Protein AF-A0A4R9PDL3-F1 (afdb_monomer_lite)

Foldseek 3Di:
DFLADPVGCVVCVVVVVVVVVVVVCVVVPPVVVVDPDDDDQHLPNCCVPVVQPSSPQLNDDPDPCQAACPFPHHPLLVQDDPDPPHGDDDQRHHNHHD

pLDDT: mean 91.81, std 5.15, range [71.06, 98.44]

Sequence (98 aa):
APYALKEGWTAGKPQFLEAILAQLETYAPGIGATVRHAELLTPADIEARYRMPGGHWHHGELQADQMLISRPVSGWSGYDTPLEGLFLAGAGSHPGGG

Structure (mmCIF, N/CA/C/O backbone):
data_AF-A0A4R9PDL3-F1
#
_entry.id   AF-A0A4R9PDL3-F1
#
loop_
_atom_site.group_PDB
_atom_site.id
_atom_site.type_symbol
_atom_site.label_atom_id
_atom_site.label_alt_id
_atom_site.label_comp_id
_atom_site.label_asym_id
_atom_site.label_entity_id
_atom_site.label_seq_id
_atom_site.pdbx_PDB_ins_code
_atom_site.Cartn_x
_atom_site.Cartn_y
_atom_site.Cartn_z
_atom_site.occupancy
_atom_site.B_iso_or_equiv
_atom_site.auth_seq_id
_atom_site.auth_comp_id
_atom_site.auth_asym_id
_atom_site.auth_atom_id
_atom_site.pdbx_PDB_model_num
ATOM 1 N N . ALA 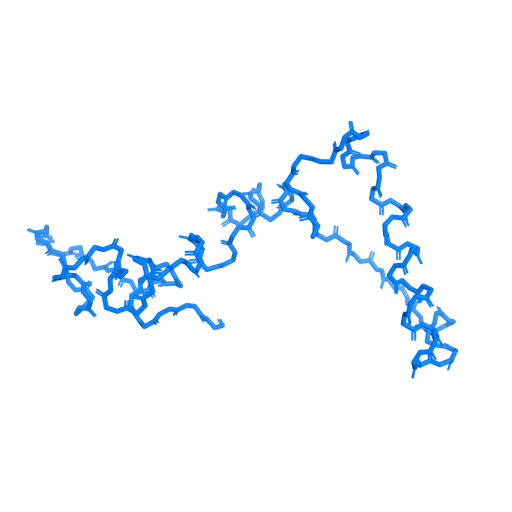A 1 1 ? -4.198 6.349 3.414 1.00 83.56 1 ALA A N 1
ATOM 2 C CA . ALA A 1 1 ? -3.388 6.825 4.557 1.00 83.56 1 ALA A CA 1
ATOM 3 C C . ALA A 1 1 ? -2.124 7.502 4.022 1.00 83.56 1 ALA A C 1
ATOM 5 O O . ALA A 1 1 ? -1.617 7.013 3.019 1.00 83.56 1 ALA A O 1
ATOM 6 N N . PRO A 1 2 ? -1.642 8.613 4.609 1.00 91.75 2 PRO A N 1
ATOM 7 C CA . PRO A 1 2 ? -0.444 9.310 4.123 1.00 91.75 2 PRO A CA 1
ATOM 8 C C . PRO A 1 2 ? 0.831 8.477 4.330 1.00 91.75 2 PRO A C 1
ATOM 10 O O . PRO A 1 2 ? 0.912 7.713 5.286 1.00 91.75 2 PRO A O 1
ATOM 13 N N . TYR A 1 3 ? 1.853 8.644 3.486 1.00 91.19 3 TYR A N 1
ATOM 14 C CA . TYR A 1 3 ? 3.143 7.981 3.727 1.00 91.19 3 TYR A CA 1
ATOM 15 C C . TYR A 1 3 ? 3.800 8.505 5.012 1.00 91.19 3 TYR A C 1
ATOM 17 O O . TYR A 1 3 ? 4.068 7.736 5.934 1.00 91.19 3 TYR A O 1
ATOM 25 N N . ALA A 1 4 ? 3.947 9.828 5.119 1.00 93.12 4 ALA A N 1
ATOM 26 C CA . ALA A 1 4 ? 4.419 10.504 6.321 1.00 93.12 4 ALA A CA 1
ATOM 27 C C . ALA A 1 4 ? 3.230 11.056 7.122 1.00 93.12 4 ALA A C 1
ATOM 29 O O . ALA A 1 4 ? 2.698 12.124 6.816 1.00 93.12 4 ALA A O 1
ATOM 30 N N . LEU A 1 5 ? 2.793 10.321 8.145 1.00 95.12 5 LEU A N 1
ATOM 31 C CA . LEU A 1 5 ? 1.828 10.839 9.114 1.00 95.12 5 LEU A CA 1
ATOM 32 C C . LEU A 1 5 ? 2.507 11.891 10.003 1.00 95.12 5 LEU A C 1
ATOM 34 O O . LEU A 1 5 ? 3.610 11.651 10.491 1.00 95.12 5 LEU A O 1
ATOM 38 N N . LYS A 1 6 ? 1.848 13.033 10.234 1.00 93.56 6 LYS A N 1
ATOM 39 C CA . LYS A 1 6 ? 2.420 14.183 10.957 1.00 93.56 6 LYS A CA 1
ATOM 40 C C . LYS A 1 6 ? 2.920 13.818 12.358 1.00 93.56 6 LYS A C 1
ATOM 42 O O . LYS A 1 6 ? 4.007 14.233 12.742 1.00 93.56 6 LYS A O 1
ATOM 47 N N . GLU A 1 7 ? 2.154 13.025 13.098 1.00 92.44 7 GLU A N 1
ATOM 48 C CA . GLU A 1 7 ? 2.497 12.554 14.445 1.00 92.44 7 GLU A CA 1
ATOM 49 C C . GLU A 1 7 ? 3.359 11.273 14.433 1.00 92.44 7 GLU A C 1
ATOM 51 O O . GLU A 1 7 ? 3.770 10.786 15.485 1.00 92.44 7 GLU A O 1
ATOM 56 N N . GLY A 1 8 ? 3.654 10.728 13.247 1.00 95.44 8 GLY A N 1
ATOM 57 C CA . GLY A 1 8 ? 4.389 9.482 13.054 1.00 95.44 8 GLY A CA 1
ATOM 58 C C . GLY A 1 8 ? 3.524 8.226 13.205 1.00 95.44 8 GLY A C 1
ATOM 59 O O . GLY A 1 8 ? 2.610 8.144 14.026 1.00 95.44 8 GLY A O 1
ATOM 60 N N . TRP A 1 9 ? 3.832 7.197 12.410 1.00 94.69 9 TRP A N 1
ATOM 61 C CA . TRP A 1 9 ? 3.024 5.974 12.368 1.00 94.69 9 TRP A CA 1
ATOM 62 C C . TRP A 1 9 ? 3.073 5.149 13.654 1.00 94.69 9 TRP A C 1
ATOM 64 O O . TRP A 1 9 ? 2.071 4.536 14.007 1.00 94.69 9 TRP A O 1
ATOM 74 N N . THR A 1 10 ? 4.176 5.175 14.402 1.00 92.75 10 THR A N 1
ATOM 75 C CA . THR A 1 10 ? 4.249 4.502 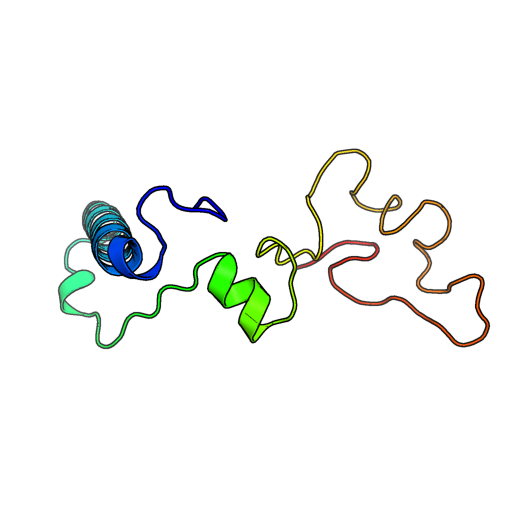15.709 1.00 92.75 10 THR A CA 1
ATOM 76 C C . THR A 1 10 ? 3.168 5.005 16.663 1.00 92.75 10 THR A C 1
ATOM 78 O O . THR A 1 10 ? 2.518 4.201 17.325 1.00 92.75 10 THR A O 1
ATOM 81 N N . ALA A 1 11 ? 2.951 6.323 16.708 1.00 93.81 11 ALA A N 1
ATOM 82 C CA . ALA A 1 11 ? 1.962 6.929 17.587 1.00 93.81 11 ALA A CA 1
ATOM 83 C C . ALA A 1 11 ? 0.547 6.888 17.006 1.00 93.81 11 ALA A C 1
ATOM 85 O O . ALA A 1 11 ? -0.381 6.774 17.794 1.00 93.81 11 ALA A O 1
ATOM 86 N N . GLY A 1 12 ? 0.396 6.990 15.676 1.00 95.75 12 GLY A N 1
ATOM 87 C CA . GLY A 1 12 ? -0.896 7.125 14.991 1.00 95.75 12 GLY A CA 1
ATOM 88 C C . GLY A 1 12 ? -1.570 5.824 14.538 1.00 95.75 12 GLY A C 1
ATOM 89 O O . GLY A 1 12 ? -2.765 5.827 14.240 1.00 95.75 12 GLY A O 1
ATOM 90 N N . LYS A 1 13 ? -0.835 4.702 14.462 1.00 95.50 13 LYS A N 1
ATOM 91 C CA . LYS A 1 13 ? -1.401 3.399 14.060 1.00 95.50 13 LYS A CA 1
ATOM 92 C C . LYS A 1 13 ? -2.602 2.976 14.921 1.00 95.50 13 LYS A C 1
ATOM 94 O O . LYS A 1 13 ? -3.609 2.600 14.322 1.00 95.50 13 LYS A O 1
ATOM 99 N N . PRO A 1 14 ? -2.551 3.032 16.270 1.00 95.62 14 PRO A N 1
ATOM 100 C CA . PRO A 1 14 ? -3.671 2.589 17.100 1.00 95.62 14 PRO A CA 1
ATOM 101 C C . PRO A 1 14 ? -4.952 3.388 16.843 1.00 95.62 14 PRO A C 1
ATOM 103 O O . PRO A 1 14 ? -5.999 2.804 16.597 1.00 95.62 14 PRO A O 1
ATOM 106 N N . GLN A 1 15 ? -4.873 4.721 16.811 1.00 95.50 15 GLN A N 1
ATOM 107 C CA . GLN A 1 15 ? -6.038 5.587 16.603 1.00 95.50 15 GLN A CA 1
ATOM 108 C C . GLN A 1 15 ? -6.612 5.414 15.196 1.00 95.50 15 GLN A C 1
ATOM 110 O O . GLN A 1 15 ? -7.826 5.462 15.017 1.00 95.50 15 GLN A O 1
ATOM 115 N N . PHE A 1 16 ? -5.756 5.191 14.193 1.00 96.69 16 PHE A N 1
ATOM 116 C CA . PHE A 1 16 ? -6.214 4.938 12.830 1.00 96.69 16 PHE A CA 1
ATOM 117 C C . PHE A 1 16 ? -6.922 3.583 12.701 1.00 96.69 16 PHE A C 1
ATOM 119 O O . PHE A 1 16 ? -7.954 3.503 12.038 1.00 96.69 16 PHE A O 1
ATOM 126 N N . LEU A 1 17 ? -6.413 2.537 13.361 1.00 96.62 17 LEU A N 1
ATOM 127 C CA . LEU A 1 17 ? -7.068 1.228 13.398 1.00 96.62 17 LEU A CA 1
ATOM 128 C C . LEU A 1 17 ? -8.439 1.305 14.082 1.00 96.62 17 LEU A C 1
ATOM 130 O O . LEU A 1 17 ? -9.418 0.822 13.518 1.00 96.62 17 LEU A O 1
ATOM 134 N N . GLU A 1 18 ? -8.527 1.967 15.237 1.00 96.12 18 GLU A N 1
ATOM 135 C CA . GLU A 1 18 ? -9.801 2.178 15.937 1.00 96.12 18 GLU A CA 1
ATOM 136 C C . GLU A 1 18 ? -10.807 2.950 15.072 1.00 96.12 18 GLU A C 1
ATOM 138 O O . GLU A 1 18 ? -11.973 2.572 14.989 1.00 96.12 18 GLU A O 1
ATOM 143 N N . ALA A 1 19 ? -10.362 3.987 14.353 1.00 96.94 19 ALA A N 1
ATOM 144 C CA . ALA A 1 19 ? -11.224 4.734 13.438 1.00 96.94 19 ALA A CA 1
ATOM 145 C C . ALA A 1 19 ? -11.761 3.861 12.287 1.00 96.94 19 ALA A C 1
ATOM 147 O O . ALA A 1 19 ? -12.928 3.983 11.914 1.00 96.94 19 ALA A O 1
ATOM 148 N N . ILE A 1 20 ? -10.937 2.959 11.739 1.00 97.00 20 ILE A N 1
ATOM 149 C CA . ILE A 1 20 ? -11.367 1.999 10.711 1.00 97.00 20 ILE A CA 1
ATOM 150 C C . ILE A 1 20 ? -12.389 1.012 11.287 1.00 97.00 20 ILE A C 1
ATOM 152 O O . ILE A 1 20 ? -13.424 0.784 10.663 1.00 97.00 20 ILE A O 1
ATOM 156 N N . LEU A 1 21 ? -12.131 0.444 12.469 1.00 97.31 21 LEU A N 1
ATOM 157 C CA . LEU A 1 21 ? -13.049 -0.500 13.114 1.00 97.31 21 LEU A CA 1
ATOM 158 C C . LEU A 1 21 ? -14.392 0.158 13.451 1.00 97.31 21 LEU A C 1
ATOM 160 O O . LEU A 1 21 ? -15.435 -0.418 13.155 1.00 97.31 21 LEU A O 1
ATOM 164 N N . ALA A 1 22 ? -14.382 1.387 13.971 1.00 97.81 22 ALA A N 1
ATOM 165 C CA . ALA A 1 22 ? -15.598 2.158 14.230 1.00 97.81 22 ALA A CA 1
ATOM 166 C C . ALA A 1 22 ? -16.403 2.430 12.944 1.00 97.81 22 ALA A C 1
ATOM 168 O O . ALA A 1 22 ? -17.635 2.352 12.943 1.00 97.81 22 ALA A O 1
ATOM 169 N N . GLN A 1 23 ? -15.721 2.698 11.825 1.00 98.12 23 GLN A N 1
ATOM 170 C CA . GLN A 1 23 ? -16.382 2.850 10.530 1.00 98.12 23 GLN A CA 1
ATOM 171 C C . GLN A 1 23 ? -17.013 1.532 10.067 1.00 98.12 23 GLN A C 1
ATOM 173 O O . GLN A 1 23 ? -18.152 1.536 9.604 1.00 98.12 23 GLN A O 1
ATOM 178 N N . LEU A 1 24 ? -16.309 0.405 10.208 1.00 97.69 24 LEU A N 1
ATOM 179 C CA . LEU A 1 24 ? -16.843 -0.916 9.863 1.00 97.69 24 LEU A CA 1
ATOM 180 C C . LEU A 1 24 ? -18.064 -1.276 10.710 1.00 97.69 24 LEU A C 1
ATOM 182 O O . LEU A 1 24 ? -19.045 -1.760 10.157 1.00 97.69 24 LEU A O 1
ATOM 186 N N . GLU A 1 25 ? -18.048 -0.974 12.007 1.00 98.25 25 GLU A N 1
ATOM 187 C CA . GLU A 1 25 ? -19.165 -1.210 12.931 1.00 98.25 25 GLU A CA 1
ATOM 188 C C . GLU A 1 25 ? -20.464 -0.522 12.467 1.00 98.25 25 GLU A C 1
ATOM 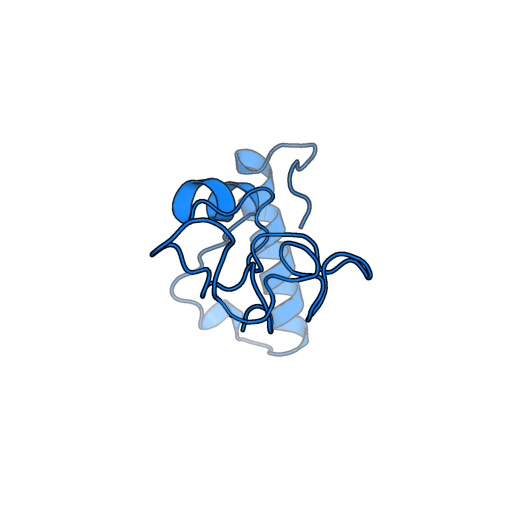190 O O . GLU A 1 25 ? -21.554 -1.060 12.643 1.00 98.25 25 GLU A O 1
ATOM 195 N N . THR A 1 26 ? -20.357 0.629 11.792 1.00 98.44 26 THR A N 1
ATOM 196 C CA . THR A 1 26 ? -21.514 1.347 11.224 1.00 98.44 26 THR A CA 1
ATOM 197 C C . THR A 1 26 ? -22.199 0.563 10.096 1.00 98.44 26 THR A C 1
ATOM 199 O O . THR A 1 26 ? -23.416 0.651 9.938 1.00 98.44 26 THR A O 1
ATOM 202 N N . TYR A 1 27 ? -21.442 -0.215 9.315 1.00 98.31 27 TYR A N 1
ATOM 203 C CA . TYR A 1 27 ? -21.962 -0.995 8.180 1.00 98.31 27 TYR A CA 1
ATOM 204 C C . TYR A 1 27 ? -22.138 -2.487 8.490 1.00 98.31 27 TYR A C 1
ATOM 206 O O . TYR A 1 27 ? -22.907 -3.167 7.813 1.00 98.31 27 TYR A O 1
ATOM 214 N N . ALA A 1 28 ? -21.449 -2.995 9.509 1.00 97.94 28 ALA A N 1
ATOM 215 C CA . ALA A 1 28 ? -21.513 -4.371 9.980 1.00 97.94 28 ALA A CA 1
ATOM 216 C C . ALA A 1 28 ? -21.573 -4.401 11.520 1.00 97.94 28 ALA A C 1
ATOM 218 O O . ALA A 1 28 ? -20.578 -4.733 12.168 1.00 97.94 28 ALA A O 1
ATOM 219 N N . PRO A 1 29 ? -22.723 -4.059 12.129 1.00 98.12 29 PRO A N 1
ATOM 220 C CA . PRO A 1 29 ? -22.852 -4.018 13.582 1.00 98.12 29 PRO A CA 1
ATOM 221 C C . PRO A 1 29 ? -22.514 -5.362 14.237 1.00 98.12 29 PRO A C 1
ATOM 223 O O . PRO A 1 29 ? -22.957 -6.421 13.789 1.00 98.12 29 PRO A O 1
ATOM 226 N N . GLY A 1 30 ? -21.739 -5.317 15.315 1.00 97.56 30 GLY A N 1
ATOM 227 C CA . GLY A 1 30 ? -21.225 -6.469 16.047 1.00 97.56 30 GLY A CA 1
ATOM 228 C C . GLY A 1 30 ? -19.922 -7.046 15.492 1.00 97.56 30 GLY A C 1
ATOM 229 O O . GLY A 1 30 ? -19.360 -7.940 16.130 1.00 97.56 30 GLY A O 1
ATOM 230 N N . ILE A 1 31 ? -19.408 -6.559 14.351 1.00 96.94 31 ILE A N 1
ATOM 231 C CA . ILE A 1 31 ? -18.171 -7.087 13.758 1.00 96.94 31 ILE A CA 1
ATOM 232 C C . ILE A 1 31 ? -16.994 -6.956 14.723 1.00 96.94 31 ILE A C 1
ATOM 234 O O . ILE A 1 31 ? -16.234 -7.918 14.859 1.00 96.94 31 ILE A O 1
ATOM 238 N N . GLY A 1 32 ? -16.888 -5.845 15.465 1.00 95.88 32 GLY A N 1
ATOM 239 C CA . GLY A 1 32 ? -15.811 -5.622 16.431 1.00 95.88 32 GLY A CA 1
ATOM 240 C C . GLY A 1 32 ? -15.719 -6.7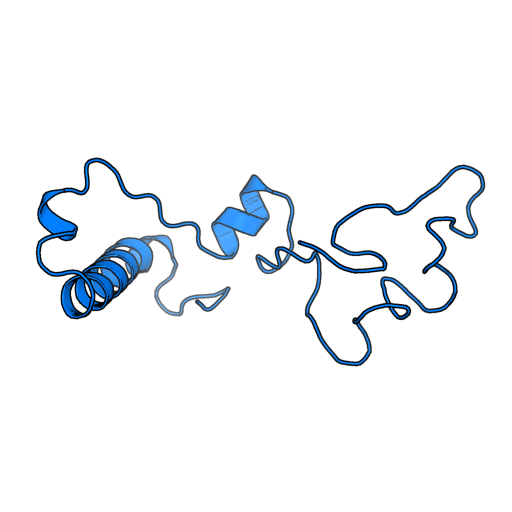22 17.492 1.00 95.88 32 GLY A C 1
ATOM 241 O O . GLY A 1 32 ? -14.627 -7.189 17.808 1.00 95.88 32 GLY A O 1
ATOM 242 N N . ALA A 1 33 ? -16.861 -7.232 17.965 1.00 97.31 33 ALA A N 1
ATOM 243 C CA . ALA A 1 33 ? -16.907 -8.321 18.946 1.00 97.31 33 ALA A CA 1
ATOM 244 C C . ALA A 1 33 ? -16.426 -9.675 18.384 1.00 97.31 33 ALA A C 1
ATOM 246 O O . ALA A 1 33 ? -16.091 -10.583 19.148 1.00 97.31 33 ALA A O 1
ATOM 247 N N . THR A 1 34 ? -16.387 -9.829 17.057 1.00 97.06 34 THR A N 1
ATOM 248 C CA . THR A 1 34 ? -15.931 -11.057 16.383 1.00 97.06 34 THR A CA 1
ATOM 249 C C . THR A 1 34 ? -14.441 -11.044 16.032 1.00 97.06 34 THR A C 1
ATOM 251 O O . THR A 1 34 ? -13.878 -12.095 15.713 1.00 97.06 34 THR A O 1
ATOM 254 N N . VAL A 1 35 ? -13.778 -9.885 16.122 1.00 96.25 35 VAL A N 1
ATOM 255 C CA . VAL A 1 35 ? -12.361 -9.725 15.776 1.00 96.25 35 VAL A CA 1
ATOM 256 C C . VAL A 1 35 ? -11.481 -10.481 16.775 1.00 96.25 35 VAL A C 1
ATOM 258 O O . VAL A 1 35 ? -11.497 -10.225 17.975 1.00 96.25 35 VAL A O 1
ATOM 261 N N . ARG A 1 36 ? -10.673 -11.423 16.273 1.00 97.62 36 ARG A N 1
ATOM 262 C CA . ARG A 1 36 ? -9.673 -12.164 17.072 1.00 97.62 36 ARG A CA 1
ATOM 263 C C . ARG A 1 36 ? -8.271 -11.576 16.969 1.00 97.62 36 ARG A C 1
ATOM 265 O O . ARG A 1 36 ? -7.476 -11.714 17.892 1.00 97.62 36 ARG A O 1
ATOM 272 N N . HIS A 1 37 ? -7.971 -10.959 15.834 1.00 97.06 37 HIS A N 1
ATOM 273 C CA . HIS A 1 37 ? -6.693 -10.338 15.533 1.00 97.06 37 HIS A CA 1
ATOM 274 C C . HIS A 1 37 ? -6.902 -9.245 14.483 1.00 97.06 37 HIS A C 1
ATOM 276 O O . HIS A 1 37 ? -7.750 -9.397 13.603 1.00 97.06 37 HIS A O 1
ATOM 282 N N . ALA A 1 38 ? -6.117 -8.175 14.568 1.00 95.62 38 ALA A N 1
ATOM 283 C CA . ALA A 1 38 ? -6.091 -7.102 13.588 1.00 95.62 38 ALA A CA 1
ATOM 284 C C . ALA A 1 38 ? -4.638 -6.689 13.323 1.00 95.62 38 ALA A C 1
ATOM 286 O O . ALA A 1 38 ? -3.861 -6.499 14.259 1.00 95.62 38 ALA A O 1
ATOM 287 N N . GLU A 1 39 ? -4.292 -6.526 12.047 1.00 95.44 39 GLU A N 1
ATOM 288 C CA . GLU A 1 39 ? -3.014 -5.976 11.593 1.00 95.44 39 GLU A CA 1
ATOM 289 C C . GLU A 1 39 ? -3.306 -4.769 10.699 1.00 95.44 39 GLU A C 1
ATOM 291 O O . GLU A 1 39 ? -4.111 -4.847 9.770 1.00 95.44 39 GLU A O 1
ATOM 296 N N . LEU A 1 40 ? -2.642 -3.648 10.979 1.00 95.69 40 LEU A N 1
ATOM 297 C CA . LEU A 1 40 ? -2.671 -2.462 10.132 1.00 95.69 40 LEU A CA 1
ATOM 298 C C . LEU A 1 40 ? -1.304 -2.294 9.467 1.00 95.69 40 LEU A C 1
ATOM 300 O O . LEU A 1 40 ? -0.311 -2.005 10.139 1.00 95.69 40 LEU A O 1
ATOM 304 N N . LEU A 1 41 ? -1.278 -2.421 8.141 1.00 95.44 41 LEU A N 1
ATOM 305 C CA . LEU A 1 41 ? -0.111 -2.114 7.320 1.00 95.44 41 LEU A CA 1
ATOM 306 C C . LEU A 1 41 ? -0.204 -0.673 6.812 1.00 95.44 41 LEU A C 1
ATOM 308 O O . LEU A 1 41 ? -1.101 -0.314 6.051 1.00 95.44 41 LEU A O 1
ATOM 312 N N . THR A 1 42 ? 0.727 0.164 7.250 1.00 95.12 42 THR A N 1
ATOM 313 C CA . THR A 1 42 ? 0.888 1.545 6.780 1.00 95.12 42 THR A CA 1
ATOM 314 C C . THR A 1 42 ? 1.742 1.576 5.512 1.00 95.12 42 THR A C 1
ATOM 316 O O . THR A 1 42 ? 2.446 0.603 5.231 1.00 95.12 42 THR A O 1
ATOM 319 N N . PRO A 1 43 ? 1.764 2.689 4.755 1.00 93.69 43 PRO A N 1
ATOM 320 C CA . PRO A 1 43 ? 2.645 2.796 3.592 1.00 93.69 43 PRO A CA 1
ATOM 321 C C . PRO A 1 43 ? 4.124 2.520 3.913 1.00 93.69 43 PRO A C 1
ATOM 323 O O . PRO A 1 43 ? 4.804 1.858 3.135 1.00 93.69 43 PRO A O 1
ATOM 326 N N . ALA A 1 44 ? 4.599 2.946 5.090 1.00 93.12 44 ALA A N 1
ATOM 327 C CA . ALA A 1 44 ? 5.959 2.670 5.553 1.00 93.12 44 ALA A CA 1
ATOM 328 C C . ALA A 1 44 ? 6.194 1.174 5.845 1.00 93.12 44 ALA A C 1
ATOM 330 O O . ALA A 1 44 ? 7.255 0.644 5.522 1.00 93.12 44 ALA A O 1
ATOM 331 N N . ASP A 1 45 ? 5.201 0.471 6.406 1.00 95.19 45 ASP A N 1
ATOM 332 C CA . ASP A 1 45 ? 5.305 -0.979 6.633 1.00 95.19 45 ASP A CA 1
ATOM 333 C C . ASP A 1 45 ? 5.352 -1.744 5.310 1.00 95.19 45 ASP A C 1
ATOM 335 O O . ASP A 1 45 ? 6.140 -2.677 5.160 1.00 95.19 45 ASP A O 1
ATOM 339 N N . ILE A 1 46 ? 4.516 -1.343 4.348 1.00 94.88 46 ILE A N 1
ATOM 340 C CA . ILE A 1 46 ? 4.449 -1.956 3.017 1.00 94.88 46 ILE A CA 1
ATOM 341 C C . ILE A 1 46 ? 5.784 -1.776 2.291 1.00 94.88 46 ILE A C 1
ATOM 343 O O . ILE A 1 46 ? 6.331 -2.740 1.754 1.00 94.88 46 ILE A O 1
ATOM 347 N N . GLU A 1 47 ? 6.346 -0.570 2.324 1.00 94.31 47 GLU A N 1
ATOM 348 C CA . GLU A 1 47 ? 7.657 -0.289 1.744 1.00 94.31 47 GLU A CA 1
ATOM 349 C C . GLU A 1 47 ? 8.762 -1.138 2.376 1.00 94.31 47 GLU A C 1
ATOM 351 O O . GLU A 1 47 ? 9.526 -1.792 1.661 1.00 94.31 47 GLU A O 1
ATOM 356 N N . ALA A 1 48 ? 8.818 -1.186 3.708 1.00 94.56 48 ALA A N 1
ATOM 357 C CA . ALA A 1 48 ? 9.841 -1.935 4.428 1.00 94.56 48 ALA A CA 1
ATOM 358 C C . ALA A 1 48 ? 9.730 -3.451 4.199 1.00 94.56 48 ALA A C 1
ATOM 360 O O . ALA A 1 48 ? 10.743 -4.120 3.976 1.00 94.56 48 ALA A O 1
ATOM 361 N N . ARG A 1 49 ? 8.509 -3.999 4.241 1.00 95.62 49 ARG A N 1
ATOM 362 C CA . ARG A 1 49 ? 8.250 -5.446 4.177 1.00 95.62 49 ARG A CA 1
ATOM 363 C C . ARG A 1 49 ? 8.295 -5.996 2.757 1.00 95.62 49 ARG A C 1
ATOM 365 O O . ARG A 1 49 ? 8.819 -7.088 2.556 1.00 95.62 49 ARG A O 1
ATOM 372 N N . TYR A 1 50 ? 7.764 -5.255 1.789 1.00 93.00 50 TYR A N 1
ATOM 373 C CA . TYR A 1 50 ? 7.568 -5.740 0.419 1.00 93.00 50 TYR A CA 1
ATOM 374 C C . TYR A 1 50 ? 8.432 -5.026 -0.616 1.00 93.00 50 TYR A C 1
ATOM 376 O O . TYR A 1 50 ? 8.331 -5.340 -1.796 1.00 93.00 50 TYR A O 1
ATOM 384 N N . ARG A 1 51 ? 9.303 -4.098 -0.193 1.00 92.38 51 ARG A N 1
ATOM 385 C CA . ARG A 1 51 ? 10.168 -3.317 -1.095 1.00 92.38 51 ARG A CA 1
ATOM 386 C C . ARG A 1 51 ? 9.360 -2.528 -2.127 1.00 92.38 51 ARG A C 1
ATOM 388 O O . ARG A 1 51 ? 9.746 -2.437 -3.286 1.00 92.38 51 ARG A O 1
ATOM 395 N N . MET A 1 52 ? 8.247 -1.951 -1.679 1.00 92.25 52 MET A N 1
ATOM 396 C CA . MET A 1 52 ? 7.331 -1.140 -2.483 1.00 92.25 52 MET A CA 1
ATOM 397 C C . MET A 1 52 ? 7.448 0.336 -2.083 1.00 92.25 52 MET A C 1
ATOM 399 O O . MET A 1 52 ? 6.791 0.747 -1.123 1.00 92.25 52 MET A O 1
ATOM 403 N N . PRO A 1 53 ? 8.271 1.141 -2.780 1.00 90.56 53 PRO A N 1
ATOM 404 C CA . PRO A 1 53 ? 8.467 2.549 -2.448 1.00 90.56 53 PRO A CA 1
ATOM 405 C C . PRO A 1 53 ? 7.144 3.314 -2.343 1.00 90.56 53 PRO A C 1
ATOM 407 O O . PRO A 1 53 ? 6.210 3.063 -3.107 1.00 90.56 53 PRO A O 1
ATOM 410 N N . GLY A 1 54 ? 7.041 4.214 -1.371 1.00 91.06 54 GLY A N 1
ATOM 411 C CA . GLY A 1 54 ? 5.839 4.979 -1.047 1.00 91.06 54 GLY A CA 1
ATOM 412 C C . GLY A 1 54 ? 4.663 4.141 -0.535 1.00 91.06 54 GLY A C 1
ATOM 413 O O . GLY A 1 54 ? 3.585 4.687 -0.314 1.00 91.06 54 GLY A O 1
ATOM 414 N N . GLY A 1 55 ? 4.827 2.824 -0.361 1.00 92.94 55 GLY A N 1
ATOM 415 C CA . GLY A 1 55 ? 3.719 1.895 -0.137 1.00 92.9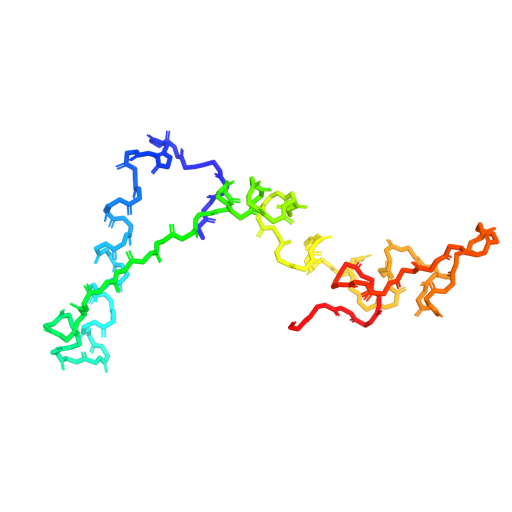4 55 GLY A CA 1
ATOM 416 C C . GLY A 1 55 ? 2.853 1.672 -1.384 1.00 92.94 55 GLY A C 1
ATOM 417 O O . GLY A 1 55 ? 1.706 1.236 -1.267 1.00 92.94 55 GLY A O 1
ATOM 418 N N . HIS A 1 56 ? 3.366 1.982 -2.581 1.00 90.44 56 HIS A N 1
ATOM 419 C CA . HIS A 1 56 ? 2.639 1.785 -3.832 1.00 90.44 56 HIS A CA 1
ATOM 420 C C . HIS A 1 56 ? 2.617 0.304 -4.211 1.00 90.44 56 HIS A C 1
ATOM 422 O O . HIS A 1 56 ? 3.574 -0.221 -4.775 1.00 90.44 56 HIS A O 1
ATOM 428 N N . TRP A 1 57 ? 1.495 -0.367 -3.957 1.00 87.06 57 TRP A N 1
ATOM 429 C CA . TRP A 1 57 ? 1.328 -1.789 -4.277 1.00 87.06 57 TRP A CA 1
ATOM 430 C C . TRP A 1 57 ? 1.434 -2.104 -5.782 1.00 87.06 57 TRP A C 1
ATOM 432 O O . TRP A 1 57 ? 1.949 -3.152 -6.170 1.00 87.06 57 TRP A O 1
ATOM 442 N N . HIS A 1 58 ? 1.090 -1.143 -6.644 1.00 88.38 58 HIS A N 1
ATOM 443 C CA . HIS A 1 58 ? 1.354 -1.204 -8.086 1.00 88.38 58 HIS A CA 1
ATOM 444 C C . HIS A 1 58 ? 2.785 -0.795 -8.480 1.00 88.38 58 HIS A C 1
ATOM 446 O O . HIS A 1 58 ? 3.042 -0.558 -9.653 1.00 88.38 58 HIS A O 1
ATOM 452 N N . HIS A 1 59 ? 3.727 -0.687 -7.537 1.00 87.00 59 HIS A N 1
ATOM 453 C CA . HIS A 1 59 ? 5.121 -0.281 -7.781 1.00 87.00 59 HIS A CA 1
ATOM 454 C C . HIS A 1 59 ? 5.242 1.036 -8.569 1.00 87.00 59 HIS A C 1
ATOM 456 O O . HIS A 1 59 ? 6.007 1.152 -9.523 1.00 87.00 59 HIS A O 1
ATOM 462 N N . GLY A 1 60 ? 4.421 2.014 -8.197 1.00 84.19 60 GLY A N 1
ATOM 463 C CA . GLY A 1 60 ? 4.339 3.337 -8.804 1.00 84.19 60 GLY A CA 1
ATOM 464 C C . GLY A 1 60 ? 2.935 3.911 -8.655 1.00 84.19 60 GLY A C 1
ATOM 465 O O . GLY A 1 60 ? 1.983 3.185 -8.355 1.00 84.19 60 GLY A O 1
ATOM 466 N N . GLU A 1 61 ? 2.802 5.211 -8.867 1.00 83.12 61 GLU A N 1
ATOM 467 C CA . GLU A 1 61 ? 1.498 5.862 -8.885 1.00 83.12 61 GLU A CA 1
ATOM 468 C C . GLU A 1 61 ? 0.748 5.528 -10.184 1.00 83.12 61 GLU A C 1
ATOM 470 O O . GLU A 1 61 ? 1.354 5.383 -11.247 1.00 83.12 61 GLU A O 1
ATOM 475 N N . LEU A 1 62 ? -0.577 5.389 -10.112 1.00 82.50 62 LEU A N 1
ATOM 476 C CA . LEU A 1 62 ? -1.429 5.226 -11.294 1.00 82.50 62 LEU A CA 1
ATOM 477 C C . LEU A 1 62 ? -1.779 6.601 -11.880 1.00 82.50 62 LEU A C 1
ATOM 479 O O . LEU A 1 62 ? -2.931 7.026 -11.881 1.00 82.50 62 LEU A O 1
ATOM 483 N N . GLN A 1 63 ? -0.751 7.306 -12.343 1.00 86.56 63 GLN A N 1
ATOM 484 C CA . GLN A 1 63 ? -0.874 8.562 -13.086 1.00 86.56 63 GLN A CA 1
ATOM 485 C C . GLN A 1 63 ? -1.089 8.269 -14.579 1.00 86.56 63 GLN A C 1
ATOM 487 O O . GLN A 1 63 ? -0.745 7.190 -15.063 1.00 86.56 63 GLN A O 1
ATOM 492 N N . ALA A 1 64 ? -1.672 9.207 -15.331 1.00 86.25 64 ALA A N 1
ATOM 493 C CA . ALA A 1 64 ? -2.023 8.995 -16.744 1.00 86.25 64 ALA A CA 1
ATOM 494 C C . ALA A 1 64 ? -0.825 8.579 -17.622 1.00 86.25 64 ALA A C 1
ATOM 496 O O . ALA A 1 64 ? -0.963 7.760 -18.528 1.00 86.25 64 ALA A O 1
ATOM 497 N N . ASP A 1 65 ? 0.354 9.107 -17.317 1.00 86.06 65 ASP A N 1
ATOM 498 C CA . ASP A 1 65 ? 1.637 8.817 -17.960 1.00 86.06 65 ASP A CA 1
ATOM 499 C C . ASP A 1 65 ? 2.345 7.568 -17.401 1.00 86.06 65 ASP A C 1
ATOM 501 O O . ASP A 1 65 ? 3.372 7.148 -17.928 1.00 86.06 65 ASP A O 1
ATOM 505 N N . GLN A 1 66 ? 1.791 6.948 -16.360 1.00 84.44 66 GLN A N 1
ATOM 506 C CA . GLN A 1 66 ? 2.305 5.761 -15.673 1.00 84.44 66 GLN A CA 1
ATOM 507 C C . GLN A 1 66 ? 1.249 4.647 -15.623 1.00 84.44 66 GLN A C 1
ATOM 509 O O . GLN A 1 66 ? 1.206 3.840 -14.693 1.00 84.44 66 GLN A O 1
ATOM 514 N N . MET A 1 67 ? 0.382 4.572 -16.633 1.00 87.25 67 MET A N 1
ATOM 515 C CA . MET A 1 67 ? -0.646 3.538 -16.757 1.00 87.25 67 MET A CA 1
ATOM 516 C C . MET A 1 67 ? -0.485 2.706 -18.032 1.00 87.25 67 MET A C 1
ATOM 518 O O . MET A 1 67 ? -0.035 3.188 -19.070 1.00 87.25 67 MET A O 1
ATOM 522 N N . LEU A 1 68 ? -0.900 1.438 -17.947 1.00 87.62 68 LEU A N 1
ATOM 523 C CA . LEU A 1 68 ? -0.974 0.497 -19.066 1.00 87.62 68 LEU A CA 1
ATOM 524 C C . LEU A 1 68 ? 0.341 0.412 -19.860 1.00 87.62 68 LEU A C 1
ATOM 526 O O . LEU A 1 68 ? 1.369 0.024 -19.318 1.00 87.62 68 LEU A O 1
ATOM 530 N N . ILE A 1 69 ? 0.296 0.705 -21.161 1.00 88.81 69 ILE A N 1
ATOM 531 C CA . ILE A 1 69 ? 1.429 0.585 -22.089 1.00 88.81 69 ILE A CA 1
ATOM 532 C C . ILE A 1 69 ? 2.565 1.566 -21.785 1.00 88.81 69 ILE A C 1
ATOM 534 O O . ILE A 1 69 ? 3.682 1.369 -22.253 1.00 88.81 69 ILE A O 1
ATOM 538 N N . SER A 1 70 ? 2.291 2.604 -20.993 1.00 87.94 70 SER A N 1
ATOM 539 C CA . SER A 1 70 ? 3.296 3.573 -20.559 1.00 87.94 70 SER A CA 1
ATOM 540 C C . SER A 1 70 ? 4.144 3.048 -19.396 1.00 87.94 70 SER A C 1
ATOM 542 O O . SER A 1 70 ? 5.046 3.749 -18.949 1.00 87.94 70 SER A O 1
ATOM 544 N N . ARG A 1 71 ? 3.881 1.825 -18.902 1.00 88.62 71 ARG A N 1
ATOM 545 C CA . ARG A 1 71 ? 4.602 1.206 -17.783 1.00 88.62 71 ARG A CA 1
ATOM 546 C C . ARG A 1 71 ? 5.644 0.169 -18.235 1.00 88.62 71 ARG A C 1
ATOM 548 O O . ARG A 1 71 ? 5.277 -0.755 -18.962 1.00 88.62 71 ARG A O 1
ATOM 555 N N . PRO A 1 72 ? 6.891 0.225 -17.720 1.00 82.25 72 PRO A N 1
ATOM 556 C CA . PRO A 1 72 ? 7.473 1.342 -16.957 1.00 82.25 72 PRO A CA 1
ATOM 557 C C . PRO A 1 72 ? 7.829 2.544 -17.849 1.00 82.25 72 PRO A C 1
ATOM 559 O O . PRO A 1 72 ? 7.912 3.672 -17.375 1.00 82.25 72 PRO A O 1
ATOM 562 N N . VAL A 1 73 ? 8.045 2.289 -19.139 1.00 83.94 73 VAL A N 1
ATOM 563 C CA . VAL A 1 73 ? 8.300 3.280 -20.181 1.00 83.94 73 VAL A CA 1
ATOM 564 C C . VAL A 1 73 ? 7.704 2.766 -21.487 1.00 83.94 73 VAL A C 1
ATOM 566 O O . VAL A 1 73 ? 7.638 1.556 -21.723 1.00 83.94 73 VAL A O 1
ATOM 569 N N . SER A 1 74 ? 7.271 3.688 -22.346 1.00 79.88 74 SER A N 1
ATOM 570 C CA . SER A 1 74 ? 6.777 3.350 -23.680 1.00 79.88 74 SER A CA 1
ATOM 571 C C . SER A 1 74 ? 7.811 2.529 -24.457 1.00 79.88 74 SER A C 1
ATOM 573 O O . SER A 1 74 ? 8.978 2.906 -24.547 1.00 79.88 74 SER A O 1
ATOM 575 N N . GLY A 1 75 ? 7.355 1.428 -25.053 1.00 83.31 75 GLY A N 1
ATOM 576 C CA . GLY A 1 75 ? 8.180 0.498 -25.825 1.00 83.31 75 GLY A CA 1
ATOM 577 C C . GLY A 1 75 ? 8.549 -0.788 -25.084 1.00 83.31 75 GLY A C 1
ATOM 578 O O . GLY A 1 75 ? 8.991 -1.719 -25.742 1.00 83.31 75 GLY A O 1
ATOM 579 N N . TRP A 1 76 ? 8.355 -0.869 -23.760 1.00 87.62 76 TRP A N 1
ATOM 580 C CA . TRP A 1 76 ? 8.667 -2.070 -22.954 1.00 87.62 76 TRP A CA 1
ATOM 581 C C . TRP A 1 76 ? 7.407 -2.766 -22.412 1.00 87.62 76 TRP A C 1
ATOM 583 O O . TRP A 1 76 ? 7.459 -3.559 -21.476 1.00 87.62 76 TRP A O 1
ATOM 593 N N . SER A 1 77 ? 6.243 -2.468 -22.993 1.00 87.94 77 SER A N 1
ATOM 594 C CA . SER A 1 77 ? 4.968 -3.087 -22.617 1.00 87.94 77 SER A CA 1
ATOM 595 C C . SER A 1 77 ? 4.839 -4.550 -23.066 1.00 87.94 77 SER A C 1
ATOM 597 O O . SER A 1 77 ? 3.903 -5.226 -22.648 1.00 87.94 77 SER A O 1
ATOM 599 N N . GLY A 1 78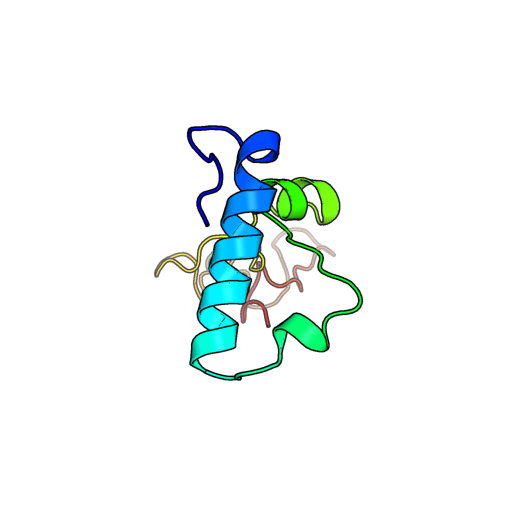 ? 5.770 -5.034 -23.898 1.00 88.94 78 GLY A N 1
ATOM 600 C CA . GLY A 1 78 ? 5.862 -6.414 -24.391 1.00 88.94 78 GLY A CA 1
ATOM 601 C C . GLY A 1 78 ? 6.595 -7.389 -23.464 1.00 88.94 78 GLY A C 1
ATOM 602 O O . GLY A 1 78 ? 6.848 -8.518 -23.873 1.00 88.94 78 GLY A O 1
ATOM 603 N N . TYR A 1 79 ? 6.899 -6.981 -22.227 1.00 89.38 79 TYR A N 1
ATOM 604 C CA . TYR A 1 79 ? 7.687 -7.701 -21.213 1.00 89.38 79 TYR A CA 1
ATOM 605 C C . TYR A 1 79 ? 9.197 -7.737 -21.459 1.00 89.38 79 TYR A C 1
ATOM 607 O O . TYR A 1 79 ? 9.946 -7.778 -20.485 1.00 89.38 79 TYR A O 1
ATOM 615 N N . ASP A 1 80 ? 9.670 -7.724 -22.700 1.00 91.88 80 ASP A N 1
ATOM 616 C CA . ASP A 1 80 ? 11.091 -7.650 -23.029 1.00 91.88 80 ASP A CA 1
ATOM 617 C C . ASP A 1 80 ? 11.660 -6.234 -22.850 1.00 91.88 80 ASP A C 1
ATOM 619 O O . ASP A 1 80 ? 10.959 -5.223 -22.933 1.00 91.88 80 ASP A O 1
ATOM 623 N N . THR A 1 81 ? 12.961 -6.166 -22.565 1.00 91.69 81 THR A N 1
ATOM 624 C CA . THR A 1 81 ? 13.702 -4.906 -22.440 1.00 91.69 81 THR A CA 1
ATOM 625 C C . THR A 1 81 ? 14.834 -4.846 -23.473 1.00 91.69 81 THR A C 1
ATOM 627 O O . THR A 1 81 ? 15.205 -5.874 -24.037 1.00 91.69 81 THR A O 1
ATOM 630 N N . PRO A 1 82 ? 15.461 -3.674 -23.700 1.00 91.12 82 PRO A N 1
ATOM 631 C CA . PRO A 1 82 ? 16.624 -3.557 -24.583 1.00 91.12 82 PRO A CA 1
ATOM 632 C C . PRO A 1 82 ? 17.854 -4.342 -24.107 1.00 91.12 82 PRO A C 1
ATOM 634 O O . PRO A 1 82 ? 18.829 -4.457 -24.847 1.00 91.12 82 PRO A O 1
ATOM 637 N N . LEU A 1 83 ? 17.839 -4.830 -22.864 1.00 93.38 83 LEU A N 1
ATOM 638 C CA . LEU A 1 83 ? 18.873 -5.699 -22.327 1.00 93.38 83 LEU A CA 1
ATOM 639 C C . LEU A 1 83 ? 18.499 -7.152 -22.614 1.00 93.38 83 LEU A C 1
ATOM 641 O O . LEU A 1 83 ? 17.472 -7.650 -22.151 1.00 93.38 83 LEU A O 1
ATOM 645 N N . GLU A 1 84 ? 19.363 -7.835 -23.362 1.00 95.25 84 GLU A N 1
ATOM 646 C CA . GLU A 1 84 ? 19.160 -9.233 -23.728 1.00 95.25 84 GLU A CA 1
ATOM 647 C C . GLU A 1 84 ? 18.973 -10.110 -22.479 1.00 95.25 84 GLU A C 1
ATOM 649 O O . GLU A 1 84 ? 19.778 -10.088 -21.547 1.00 95.25 84 GLU A O 1
ATOM 654 N N . GLY A 1 85 ? 17.878 -10.873 -22.459 1.00 95.19 85 GLY A N 1
ATOM 655 C CA . GLY A 1 85 ? 17.542 -11.784 -21.364 1.00 95.19 85 GLY A CA 1
ATOM 656 C C . GLY A 1 85 ? 16.890 -11.135 -20.138 1.00 95.19 85 GLY A C 1
ATOM 657 O O . GLY A 1 85 ? 16.550 -11.860 -19.201 1.00 95.19 85 GLY A O 1
ATOM 658 N N . LEU A 1 86 ? 16.674 -9.814 -20.123 1.00 94.19 86 LEU A N 1
ATOM 659 C CA . LEU A 1 86 ? 15.948 -9.131 -19.049 1.00 94.19 86 LEU A CA 1
ATOM 660 C C . LEU A 1 86 ? 14.488 -8.883 -19.442 1.00 94.19 86 LEU A C 1
ATOM 662 O O . LEU A 1 86 ? 14.207 -8.193 -20.424 1.00 94.19 86 LEU A O 1
ATOM 666 N N . PHE A 1 87 ? 13.573 -9.380 -18.605 1.00 93.31 87 PHE A N 1
ATOM 667 C CA . PHE A 1 87 ? 12.128 -9.241 -18.771 1.00 93.31 87 PHE A CA 1
ATOM 668 C C . PHE A 1 87 ? 11.476 -8.624 -17.527 1.00 93.31 87 PHE A C 1
ATOM 670 O O . PHE A 1 87 ? 11.898 -8.890 -16.399 1.00 93.31 87 PHE A O 1
ATOM 677 N N . LEU A 1 88 ? 10.419 -7.835 -17.719 1.00 91.44 88 LEU A N 1
ATOM 678 C CA . LEU A 1 88 ? 9.667 -7.161 -16.660 1.00 91.44 88 LEU A CA 1
ATOM 679 C C . LEU A 1 88 ? 8.224 -7.674 -16.612 1.00 91.44 88 LEU A C 1
ATOM 681 O O . LEU A 1 88 ? 7.418 -7.328 -17.465 1.00 91.44 88 LEU A O 1
ATOM 685 N N . ALA A 1 89 ? 7.889 -8.480 -15.600 1.00 88.50 89 ALA A N 1
ATOM 686 C CA . ALA A 1 89 ? 6.587 -9.156 -15.481 1.00 88.50 89 ALA A CA 1
ATOM 687 C C . ALA A 1 89 ? 5.879 -8.922 -14.127 1.00 88.50 89 ALA A C 1
ATOM 689 O O . ALA A 1 89 ? 5.079 -9.742 -13.682 1.00 88.50 89 ALA A O 1
ATOM 690 N N . GLY A 1 90 ? 6.206 -7.827 -13.434 1.00 88.44 90 GLY A N 1
ATOM 691 C CA . GLY A 1 90 ? 5.609 -7.474 -12.141 1.00 88.44 90 GLY A CA 1
ATOM 692 C C . GLY A 1 90 ? 4.478 -6.449 -12.249 1.00 88.44 90 GLY A C 1
ATOM 693 O O . GLY A 1 90 ? 4.291 -5.821 -13.287 1.00 88.44 90 GLY A O 1
ATOM 694 N N . ALA A 1 91 ? 3.799 -6.189 -11.127 1.00 88.75 91 ALA A N 1
ATOM 695 C CA . ALA A 1 91 ? 2.715 -5.201 -11.011 1.00 88.75 91 ALA A CA 1
ATOM 696 C C . ALA A 1 91 ? 3.095 -3.772 -11.456 1.00 88.75 91 ALA A C 1
ATOM 698 O O . ALA A 1 91 ? 2.223 -2.962 -11.764 1.00 88.75 91 ALA A O 1
ATOM 699 N N . GLY A 1 92 ? 4.395 -3.461 -11.482 1.00 88.50 92 GLY A N 1
ATOM 700 C CA . GLY A 1 92 ? 4.920 -2.190 -11.972 1.00 88.50 92 GLY A CA 1
ATOM 701 C C . GLY A 1 92 ? 4.982 -2.055 -13.494 1.00 88.50 92 GLY A C 1
ATOM 702 O O . GLY A 1 92 ? 5.196 -0.945 -13.970 1.00 88.50 92 GLY A O 1
ATOM 703 N N . SER A 1 93 ? 4.798 -3.139 -14.250 1.00 90.06 93 SER A N 1
ATOM 704 C CA . SER A 1 93 ? 4.887 -3.192 -15.720 1.00 90.06 93 SER A CA 1
ATOM 705 C C . SER A 1 93 ? 3.504 -3.347 -16.353 1.00 90.06 93 SER A C 1
ATOM 707 O O . SER A 1 93 ? 2.524 -3.570 -15.645 1.00 90.06 93 SER A O 1
ATOM 709 N N . HIS A 1 94 ? 3.402 -3.223 -17.678 1.00 90.00 94 HIS A N 1
ATOM 710 C CA . HIS A 1 94 ? 2.171 -3.553 -18.402 1.00 90.00 94 HIS A CA 1
ATOM 711 C C . HIS A 1 94 ? 1.718 -5.003 -18.101 1.00 90.00 94 HIS A C 1
ATOM 713 O O . HIS A 1 94 ? 2.568 -5.893 -18.025 1.00 90.00 94 HIS A O 1
ATOM 719 N N . PRO A 1 95 ? 0.407 -5.283 -17.940 1.00 88.00 95 PRO A N 1
ATOM 720 C CA . PRO A 1 95 ? -0.748 -4.376 -18.023 1.00 88.00 95 PRO A CA 1
ATOM 721 C C . PRO A 1 95 ? -1.023 -3.538 -16.767 1.00 88.00 95 PRO A C 1
ATOM 723 O O . PRO A 1 95 ? -1.846 -2.626 -16.813 1.00 88.00 95 PRO A O 1
ATOM 726 N N . GLY A 1 96 ? -0.326 -3.805 -15.669 1.00 85.62 96 GLY A N 1
ATOM 727 C CA . GLY A 1 96 ? -0.534 -3.209 -14.352 1.00 85.62 96 GLY A CA 1
ATOM 728 C C . GLY A 1 96 ? -0.596 -4.290 -13.274 1.00 85.62 96 GLY A C 1
ATOM 729 O O . GLY A 1 96 ? -0.497 -5.481 -13.566 1.00 85.62 96 GLY A O 1
ATOM 730 N N . GLY A 1 97 ? -0.749 -3.878 -12.015 1.00 79.75 97 GLY A N 1
ATOM 731 C CA . GLY A 1 97 ? -0.945 -4.814 -10.905 1.00 79.75 97 GLY A CA 1
ATOM 732 C C . GLY A 1 97 ? -2.406 -5.208 -10.698 1.00 79.75 97 GLY A C 1
ATOM 733 O O . GLY A 1 97 ? -3.311 -4.480 -11.103 1.00 79.75 97 GLY A O 1
ATOM 734 N N . GLY A 1 98 ? -2.604 -6.333 -10.013 1.00 71.06 98 GLY A N 1
ATOM 735 C CA . GLY A 1 98 ? -3.884 -6.871 -9.556 1.00 71.06 98 GLY A CA 1
ATOM 736 C C . GLY A 1 98 ? -3.692 -7.684 -8.287 1.00 71.06 98 GLY A C 1
ATOM 737 O O . GLY A 1 98 ? -2.562 -8.192 -8.096 1.00 71.06 98 GLY A O 1
#

Radius of gyration: 18.39 Å; chains: 1; bounding box: 42×26×45 Å

Secondary structure (DSSP, 8-state):
--SS-TT-HHHHHHHHHHHHHHHHHHHSTTHHHH-S------HHHHHHHH--GGG-TTSS---GGGSGGGSSSTT-TTSB-SSTT-B--STTSTT---